Protein AF-A0AAE1MIX1-F1 (afdb_monomer_lite)

Radius of gyration: 32.92 Å; chains: 1; bounding box: 62×99×66 Å

Structure (mmCIF, N/CA/C/O backbone):
data_AF-A0AAE1MIX1-F1
#
_entry.id   AF-A0AAE1MIX1-F1
#
loop_
_atom_site.group_PDB
_atom_site.id
_atom_site.type_symbol
_atom_site.label_atom_id
_atom_site.label_alt_id
_atom_site.label_comp_id
_atom_site.label_asym_id
_atom_site.label_entity_id
_atom_site.label_seq_id
_atom_site.pdbx_PDB_ins_code
_atom_site.Cartn_x
_atom_site.Cartn_y
_atom_site.Cartn_z
_atom_site.occupancy
_atom_site.B_iso_or_equiv
_atom_site.auth_seq_id
_atom_site.auth_comp_id
_atom_site.auth_asym_id
_atom_site.auth_atom_id
_atom_site.pdbx_PDB_model_num
ATOM 1 N N . MET A 1 1 ? 3.487 -51.060 -36.574 1.00 38.56 1 MET A N 1
ATOM 2 C CA . MET A 1 1 ? 2.834 -49.889 -35.952 1.00 38.56 1 MET A CA 1
ATOM 3 C C . MET A 1 1 ? 3.218 -48.667 -36.774 1.00 38.56 1 MET A C 1
ATOM 5 O O . MET A 1 1 ? 4.404 -48.395 -36.886 1.00 38.56 1 MET A O 1
ATOM 9 N N . ARG A 1 2 ? 2.267 -48.046 -37.484 1.00 45.75 2 ARG A N 1
ATOM 10 C CA . ARG A 1 2 ? 2.511 -46.869 -38.337 1.00 45.75 2 ARG A CA 1
ATOM 11 C C . ARG A 1 2 ? 2.104 -45.628 -37.544 1.00 45.75 2 ARG A C 1
ATOM 13 O O . ARG A 1 2 ? 0.938 -45.515 -37.183 1.00 45.75 2 ARG A O 1
ATOM 20 N N . ASN A 1 3 ? 3.056 -44.746 -37.257 1.00 48.09 3 ASN A N 1
ATOM 21 C CA . ASN A 1 3 ? 2.797 -43.478 -36.581 1.00 48.09 3 ASN A CA 1
ATOM 22 C C . ASN A 1 3 ? 2.186 -42.505 -37.596 1.00 48.09 3 ASN A C 1
ATOM 24 O O . ASN A 1 3 ? 2.885 -42.021 -38.484 1.00 48.09 3 ASN A O 1
ATOM 28 N N . SER A 1 4 ? 0.881 -42.263 -37.489 1.00 54.91 4 SER A N 1
ATOM 29 C CA . SER A 1 4 ? 0.215 -41.184 -38.223 1.00 54.91 4 SER A CA 1
ATOM 30 C C . SER A 1 4 ? 0.616 -39.830 -37.617 1.00 54.91 4 SER A C 1
ATOM 32 O O . SER A 1 4 ? 0.672 -39.727 -36.389 1.00 54.91 4 SER A O 1
ATOM 34 N N . PRO A 1 5 ? 0.872 -38.786 -38.425 1.00 64.50 5 PRO A N 1
ATOM 35 C CA . PRO A 1 5 ? 1.068 -37.437 -37.910 1.00 64.50 5 PRO A CA 1
ATOM 36 C C . PRO A 1 5 ? -0.271 -36.859 -37.416 1.00 64.50 5 PRO A C 1
ATOM 38 O O . PRO A 1 5 ? -1.315 -37.182 -37.991 1.00 64.50 5 PRO A O 1
ATOM 41 N N . PRO A 1 6 ? -0.281 -36.012 -36.368 1.00 60.34 6 PRO A N 1
ATOM 42 C CA . PRO A 1 6 ? -1.506 -35.371 -35.913 1.00 60.34 6 PRO A CA 1
ATOM 43 C C . PRO A 1 6 ? -2.013 -34.410 -36.994 1.00 60.34 6 PRO A C 1
ATOM 45 O O . PRO A 1 6 ? -1.369 -33.419 -37.338 1.00 60.34 6 PRO A O 1
ATOM 48 N N . ALA A 1 7 ? -3.178 -34.738 -37.545 1.00 61.59 7 ALA A N 1
ATOM 49 C CA . ALA A 1 7 ? -3.899 -33.938 -38.519 1.00 61.59 7 ALA A CA 1
ATOM 50 C C . ALA A 1 7 ? -4.521 -32.715 -37.831 1.00 61.59 7 ALA A C 1
ATOM 52 O O . ALA A 1 7 ? -5.683 -32.771 -37.445 1.00 61.59 7 ALA A O 1
ATOM 53 N N . ASN A 1 8 ? -3.735 -31.655 -37.600 1.00 63.38 8 ASN A N 1
ATOM 54 C CA . ASN A 1 8 ? -4.259 -30.298 -37.361 1.00 63.38 8 ASN A CA 1
ATOM 55 C C . ASN A 1 8 ? -3.186 -29.189 -37.325 1.00 63.38 8 ASN A C 1
ATOM 57 O O . ASN A 1 8 ? -3.286 -28.237 -36.555 1.00 63.38 8 ASN A O 1
ATOM 61 N N . LEU A 1 9 ? -2.131 -29.294 -38.136 1.00 69.56 9 LEU A N 1
ATOM 62 C CA . LEU A 1 9 ? -1.235 -28.155 -38.343 1.00 69.56 9 LEU A CA 1
ATOM 63 C C . LEU A 1 9 ? -1.753 -27.355 -39.537 1.00 69.56 9 LEU A C 1
ATOM 65 O O . LEU A 1 9 ? -1.778 -27.871 -40.654 1.00 69.56 9 LEU A O 1
ATOM 69 N N . GLU A 1 10 ? -2.188 -26.122 -39.272 1.00 70.69 10 GLU A N 1
ATOM 70 C CA . GLU A 1 10 ? -2.507 -25.128 -40.300 1.00 70.69 10 GLU A CA 1
ATOM 71 C C . GLU A 1 10 ? -1.393 -25.090 -41.364 1.00 70.69 10 GLU A C 1
ATOM 73 O O . GLU A 1 10 ? -0.206 -25.170 -41.008 1.00 70.69 10 GLU A O 1
ATOM 78 N N . PRO A 1 11 ? -1.734 -24.996 -42.664 1.00 74.38 11 PRO A N 1
ATOM 79 C CA . PRO A 1 11 ? -0.744 -24.918 -43.728 1.00 74.38 11 PRO A CA 1
ATOM 80 C C . PRO A 1 11 ? 0.269 -23.799 -43.466 1.00 74.38 11 PRO A C 1
ATOM 82 O O . PRO A 1 11 ? -0.096 -22.678 -43.119 1.00 74.38 11 PRO A O 1
ATOM 85 N N . TYR A 1 12 ? 1.557 -24.098 -43.646 1.00 77.62 12 TYR A N 1
ATOM 86 C CA . TYR A 1 12 ? 2.619 -23.100 -43.517 1.00 77.62 12 TYR A CA 1
ATOM 87 C C . TYR A 1 12 ? 2.377 -21.934 -44.484 1.00 77.62 12 TYR A C 1
ATOM 89 O O . TYR A 1 12 ? 2.347 -22.134 -45.700 1.00 77.62 12 TYR A O 1
ATOM 97 N N . ASP A 1 13 ? 2.252 -20.724 -43.939 1.00 82.94 13 ASP A N 1
ATOM 98 C CA . ASP A 1 13 ? 2.099 -19.496 -44.714 1.00 82.94 13 ASP A CA 1
ATOM 99 C C . ASP A 1 13 ? 3.473 -18.822 -44.949 1.00 82.94 13 ASP A C 1
ATOM 101 O O . ASP A 1 13 ? 4.047 -18.208 -44.036 1.00 82.94 13 ASP A O 1
ATOM 105 N N . PRO A 1 14 ? 4.027 -18.893 -46.176 1.00 82.62 14 PRO A N 1
ATOM 106 C CA . PRO A 1 14 ? 5.321 -18.300 -46.495 1.00 82.62 14 PRO A CA 1
ATOM 107 C C . PRO A 1 14 ? 5.305 -16.760 -46.495 1.00 82.62 14 PRO A C 1
ATOM 109 O O . PRO A 1 14 ? 6.370 -16.136 -46.531 1.00 82.62 14 PRO A O 1
ATOM 112 N N . GLU A 1 15 ? 4.139 -16.113 -46.489 1.00 84.44 15 GLU A N 1
ATOM 113 C CA . GLU A 1 15 ? 4.010 -14.654 -46.504 1.00 84.44 15 GLU A CA 1
ATOM 114 C C . GLU A 1 15 ? 4.342 -14.022 -45.146 1.00 84.44 15 GLU A C 1
ATOM 116 O O . GLU A 1 15 ? 5.003 -12.973 -45.085 1.00 84.44 15 GLU A O 1
ATOM 121 N N . ILE A 1 16 ? 4.018 -14.723 -44.056 1.00 81.62 16 ILE A N 1
ATOM 122 C CA . ILE A 1 16 ? 4.358 -14.323 -42.684 1.00 81.62 16 ILE A CA 1
ATOM 123 C C . ILE A 1 16 ? 5.880 -14.211 -42.530 1.00 81.62 16 ILE A C 1
ATOM 125 O O . ILE A 1 16 ? 6.408 -13.201 -42.046 1.00 81.62 16 ILE A O 1
ATOM 129 N N . GLU A 1 17 ? 6.618 -15.214 -43.011 1.00 81.25 17 GLU A N 1
ATOM 130 C CA . GLU A 1 17 ? 8.073 -15.238 -42.873 1.00 81.25 17 GLU A CA 1
ATOM 131 C C . GLU A 1 17 ? 8.766 -14.202 -43.771 1.00 81.25 17 GLU A C 1
ATOM 133 O O . GLU A 1 17 ? 9.742 -13.561 -43.356 1.00 81.25 17 GLU A O 1
ATOM 138 N N . ARG A 1 18 ? 8.243 -13.966 -44.982 1.00 86.56 18 ARG A N 1
ATOM 139 C CA . ARG A 1 18 ? 8.736 -12.899 -45.872 1.00 86.56 18 ARG A CA 1
ATOM 140 C C . ARG A 1 18 ? 8.579 -11.525 -45.228 1.00 86.56 18 ARG A C 1
ATOM 142 O O . ARG A 1 18 ? 9.540 -10.747 -45.207 1.00 86.56 18 ARG A O 1
ATOM 149 N N . THR A 1 19 ? 7.411 -11.248 -44.653 1.00 92.50 19 THR A N 1
ATOM 150 C CA . THR A 1 19 ? 7.105 -9.966 -44.006 1.00 92.50 19 THR A CA 1
ATOM 151 C C . THR A 1 19 ? 7.995 -9.729 -42.787 1.00 92.50 19 THR A C 1
ATOM 153 O O . THR A 1 19 ? 8.593 -8.655 -42.648 1.00 92.50 19 THR A O 1
ATOM 156 N N . TYR A 1 20 ? 8.174 -10.747 -41.939 1.00 86.25 20 TYR A N 1
ATOM 157 C CA . TYR A 1 20 ? 9.084 -10.684 -40.794 1.00 86.25 20 TYR A CA 1
ATOM 158 C C . TYR A 1 20 ? 10.535 -10.405 -41.224 1.00 86.25 20 TYR A C 1
ATOM 160 O O . TYR A 1 20 ? 11.173 -9.474 -40.716 1.00 86.25 20 TYR A O 1
ATOM 168 N N . LYS A 1 21 ? 11.056 -11.151 -42.211 1.00 87.06 21 LYS A N 1
ATOM 169 C CA . LYS A 1 21 ? 12.424 -10.961 -42.730 1.00 87.06 21 LYS A CA 1
ATOM 170 C C . LYS A 1 21 ? 12.618 -9.567 -43.329 1.00 87.06 21 LYS A C 1
ATOM 172 O O . LYS A 1 21 ? 13.664 -8.949 -43.107 1.00 87.06 21 LYS A O 1
ATOM 177 N N . HIS A 1 22 ? 11.622 -9.045 -44.046 1.00 86.94 22 HIS A N 1
ATOM 178 C CA . HIS A 1 22 ? 11.668 -7.698 -44.613 1.00 86.94 22 HIS A CA 1
ATOM 179 C C . HIS A 1 22 ? 11.708 -6.617 -43.518 1.00 86.94 22 HIS A C 1
ATOM 181 O O . HIS A 1 22 ? 12.593 -5.755 -43.538 1.00 86.94 22 HIS A O 1
ATOM 187 N N . ARG A 1 23 ? 10.825 -6.696 -42.508 1.00 89.69 23 ARG A N 1
ATOM 188 C CA . ARG A 1 23 ? 10.811 -5.753 -41.371 1.00 89.69 23 ARG A CA 1
ATOM 189 C C . ARG A 1 23 ? 12.126 -5.778 -40.590 1.00 89.69 23 ARG A C 1
ATOM 191 O O . ARG A 1 23 ? 12.683 -4.716 -40.314 1.00 89.69 23 ARG A O 1
ATOM 198 N N . ARG A 1 24 ? 12.676 -6.968 -40.321 1.00 85.50 24 ARG A N 1
ATOM 199 C CA . ARG A 1 24 ? 13.950 -7.142 -39.600 1.00 85.50 24 ARG A CA 1
ATOM 200 C C . ARG A 1 24 ? 15.133 -6.506 -40.336 1.00 85.50 24 ARG A C 1
ATOM 202 O O . ARG A 1 24 ? 15.954 -5.833 -39.713 1.00 85.50 24 ARG A O 1
ATOM 209 N N . ARG A 1 25 ? 15.210 -6.658 -41.666 1.00 82.88 25 ARG A N 1
ATOM 210 C CA . ARG A 1 25 ? 16.237 -5.991 -42.492 1.00 82.88 25 ARG A CA 1
ATOM 211 C C . ARG A 1 25 ? 16.091 -4.469 -42.457 1.00 82.88 25 ARG A C 1
ATOM 213 O O . ARG A 1 25 ? 17.091 -3.770 -42.313 1.00 82.88 25 ARG A O 1
ATOM 220 N N . ARG A 1 26 ? 14.860 -3.951 -42.538 1.00 83.44 26 ARG A N 1
ATOM 221 C CA . ARG A 1 26 ? 14.586 -2.503 -42.511 1.00 83.44 26 ARG A CA 1
ATOM 222 C C . ARG A 1 26 ? 14.938 -1.871 -41.160 1.00 83.44 26 ARG A C 1
ATOM 224 O O . ARG A 1 26 ? 15.508 -0.785 -41.133 1.00 83.44 26 ARG A O 1
ATOM 231 N N . GLN A 1 27 ? 14.670 -2.570 -40.055 1.00 78.81 27 GLN A N 1
ATOM 232 C CA . GLN A 1 27 ? 15.057 -2.138 -38.709 1.00 78.81 27 GLN A CA 1
ATOM 233 C C . GLN A 1 27 ? 16.582 -2.116 -38.537 1.00 78.81 27 GLN A C 1
ATOM 235 O O . GLN A 1 27 ? 17.114 -1.115 -38.073 1.00 78.81 27 GLN A O 1
ATOM 240 N N . LYS A 1 28 ? 17.301 -3.146 -39.012 1.00 75.31 28 LYS A N 1
ATOM 241 C CA . LYS A 1 28 ? 18.774 -3.188 -38.946 1.00 75.31 28 LYS A CA 1
ATOM 242 C C . LYS A 1 28 ? 19.440 -2.052 -39.738 1.00 75.31 28 LYS A C 1
ATOM 244 O O . LYS A 1 28 ? 20.422 -1.491 -39.267 1.00 75.31 28 LYS A O 1
ATOM 249 N N . ARG A 1 29 ? 18.881 -1.664 -40.897 1.00 73.50 29 ARG A N 1
ATOM 250 C CA . ARG A 1 29 ? 19.363 -0.503 -41.676 1.00 73.50 29 ARG A CA 1
ATOM 251 C C . ARG A 1 29 ? 19.093 0.832 -40.973 1.00 73.50 29 ARG A C 1
ATOM 253 O O . ARG A 1 29 ? 19.954 1.699 -41.008 1.00 73.50 29 ARG A O 1
ATOM 260 N N . ARG A 1 30 ? 17.948 0.979 -40.289 1.00 62.81 30 ARG A N 1
ATOM 261 C CA . ARG A 1 30 ? 17.648 2.166 -39.459 1.00 62.81 30 ARG A CA 1
ATOM 262 C C . ARG A 1 30 ? 18.568 2.278 -38.240 1.00 62.81 30 ARG A C 1
ATOM 264 O O . ARG A 1 30 ? 18.905 3.384 -37.848 1.00 62.81 30 ARG A O 1
ATOM 271 N N . SER A 1 31 ? 18.997 1.156 -37.663 1.00 56.72 31 SER A N 1
ATOM 272 C CA . SER A 1 31 ? 19.963 1.146 -36.555 1.00 56.72 31 SER A CA 1
ATOM 273 C C . SER A 1 31 ? 21.401 1.454 -36.997 1.00 56.72 31 SER A C 1
ATOM 275 O O . SER A 1 31 ? 22.184 1.931 -36.187 1.00 56.72 31 SER A O 1
ATOM 277 N N . GLN A 1 32 ? 21.758 1.209 -38.266 1.00 55.00 32 GLN A N 1
ATOM 278 C CA . GLN A 1 32 ? 23.094 1.503 -38.808 1.00 55.00 32 GLN A CA 1
ATOM 279 C C . GLN A 1 32 ? 23.281 2.960 -39.263 1.00 55.00 32 GLN A C 1
ATOM 281 O O . GLN A 1 32 ? 24.419 3.391 -39.397 1.00 55.00 32 GLN A O 1
ATOM 286 N N . SER A 1 33 ? 22.212 3.739 -39.467 1.00 49.09 33 SER A N 1
ATOM 287 C CA . SER A 1 33 ? 22.322 5.151 -39.878 1.00 49.09 33 SER A CA 1
ATOM 288 C C . SER A 1 33 ? 22.436 6.150 -38.717 1.00 49.09 33 SER A C 1
ATOM 290 O O . SER A 1 33 ? 22.433 7.348 -38.970 1.00 49.09 33 SER A O 1
ATOM 292 N N . VAL A 1 34 ? 22.498 5.695 -37.458 1.00 52.28 34 VAL A N 1
ATOM 293 C CA . VAL A 1 34 ? 22.533 6.573 -36.261 1.00 52.28 34 VAL A CA 1
ATOM 294 C C . VAL A 1 34 ? 23.832 6.418 -35.450 1.00 52.28 34 VAL A C 1
ATOM 296 O O . VAL A 1 34 ? 23.967 6.981 -34.373 1.00 52.28 34 VAL A O 1
ATOM 299 N N . GLY A 1 35 ? 24.838 5.695 -35.949 1.00 48.25 35 GLY A N 1
ATOM 300 C CA . GLY A 1 35 ? 26.051 5.453 -35.167 1.00 48.25 35 GLY A CA 1
ATOM 301 C C . GLY A 1 35 ? 27.322 5.399 -35.989 1.00 48.25 35 GLY A C 1
ATOM 302 O O . GLY A 1 35 ? 27.817 4.303 -36.190 1.00 48.25 35 GLY A O 1
ATOM 303 N N . THR A 1 36 ? 27.849 6.559 -36.396 1.00 40.53 36 THR A N 1
ATOM 304 C CA . THR A 1 36 ? 29.298 6.836 -36.496 1.00 40.53 36 THR A CA 1
ATOM 305 C C . THR A 1 36 ? 29.535 8.345 -36.646 1.00 40.53 36 THR A C 1
ATOM 307 O O . THR A 1 36 ? 29.494 8.874 -37.753 1.00 40.53 36 THR A O 1
ATOM 310 N N . ALA A 1 37 ? 29.822 9.035 -35.545 1.00 33.91 37 ALA A N 1
ATOM 311 C CA . ALA A 1 37 ? 30.646 10.243 -35.555 1.00 33.91 37 ALA A CA 1
ATOM 312 C C . ALA A 1 37 ? 31.300 10.364 -34.173 1.00 33.91 37 ALA A C 1
ATOM 314 O O . ALA A 1 37 ? 30.685 10.835 -33.222 1.00 33.91 37 ALA A O 1
ATOM 315 N N . SER A 1 38 ? 32.525 9.850 -34.055 1.00 39.06 38 SER A N 1
ATOM 316 C CA . SER A 1 38 ? 33.400 10.094 -32.911 1.00 39.06 38 SER A CA 1
ATOM 317 C C . SER A 1 38 ? 34.506 11.051 -33.346 1.00 39.06 38 SER A C 1
ATOM 319 O O . SER A 1 38 ? 35.335 10.682 -3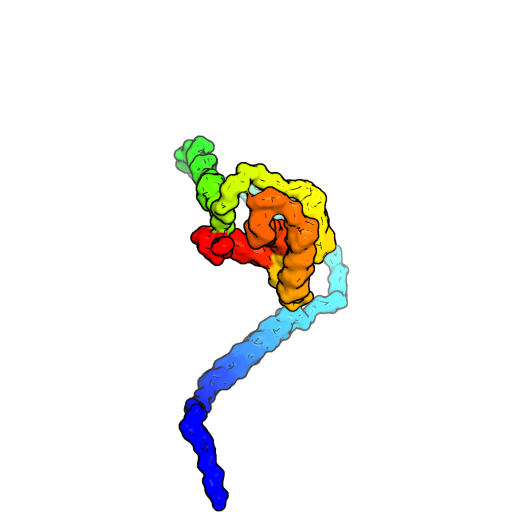4.169 1.00 39.06 38 SER A O 1
ATOM 321 N N . MET A 1 39 ? 34.469 12.248 -32.761 1.00 41.44 39 MET A N 1
ATOM 322 C CA . MET A 1 39 ? 35.586 13.031 -32.220 1.00 41.44 39 MET A CA 1
ATOM 323 C C . MET A 1 39 ? 36.826 13.277 -33.104 1.00 41.44 39 MET A C 1
ATOM 325 O O . MET A 1 39 ? 37.765 12.490 -33.072 1.00 41.44 39 MET A O 1
ATOM 329 N N . ALA A 1 40 ? 36.861 14.436 -33.775 1.00 44.28 40 ALA A N 1
ATOM 330 C CA . ALA A 1 40 ? 38.039 15.307 -33.906 1.00 44.28 40 ALA A CA 1
ATOM 331 C C . ALA A 1 40 ? 37.632 16.689 -34.475 1.00 44.28 40 ALA A C 1
ATOM 333 O O . ALA A 1 40 ? 36.746 16.766 -35.320 1.00 44.28 40 ALA A O 1
ATOM 334 N N . ASP A 1 41 ? 38.327 17.727 -34.001 1.00 37.22 41 ASP A N 1
ATOM 335 C CA . ASP A 1 41 ? 38.498 19.078 -34.567 1.00 37.22 41 ASP A CA 1
ATOM 336 C C . ASP A 1 41 ? 37.453 20.173 -34.263 1.00 37.22 41 ASP A C 1
ATOM 338 O O . ASP A 1 41 ? 36.374 20.260 -34.843 1.00 37.22 41 ASP A O 1
ATOM 342 N N . ILE A 1 42 ? 37.853 21.081 -33.362 1.00 50.34 42 ILE A N 1
ATOM 343 C CA . ILE A 1 42 ? 37.281 22.421 -33.180 1.00 50.34 42 ILE A CA 1
ATOM 344 C C . ILE A 1 42 ? 37.963 23.374 -34.172 1.00 50.34 42 ILE A C 1
ATOM 346 O O . ILE A 1 42 ? 39.187 23.510 -34.117 1.00 50.34 42 ILE A O 1
ATOM 350 N N . PRO A 1 43 ? 37.191 24.126 -34.977 1.00 43.62 43 PRO A N 1
ATOM 351 C CA . PRO A 1 43 ? 37.610 25.452 -35.400 1.00 43.62 43 PRO A CA 1
ATOM 352 C C . PRO A 1 43 ? 36.601 26.522 -34.956 1.00 43.62 43 PRO A C 1
ATOM 354 O O . PRO A 1 43 ? 35.421 26.509 -35.306 1.00 43.62 43 PRO A O 1
ATOM 357 N N . ASP A 1 44 ? 37.126 27.462 -34.180 1.00 51.38 44 ASP A N 1
ATOM 358 C CA . ASP A 1 44 ? 36.536 28.731 -33.767 1.00 51.38 44 ASP A CA 1
ATOM 359 C C . ASP A 1 44 ? 36.368 29.671 -34.980 1.00 51.38 44 ASP A C 1
ATOM 361 O O . ASP A 1 44 ? 37.370 30.116 -35.541 1.00 51.38 44 ASP A O 1
ATOM 365 N N . ASN A 1 45 ? 35.131 29.933 -35.442 1.00 50.66 45 ASN A N 1
ATOM 366 C CA . ASN A 1 45 ? 34.876 30.971 -36.464 1.00 50.66 45 ASN A CA 1
ATOM 367 C C . ASN A 1 45 ? 33.415 31.490 -36.594 1.00 50.66 45 ASN A C 1
ATOM 369 O O . ASN A 1 45 ? 33.035 31.948 -37.669 1.00 50.66 45 ASN A O 1
ATOM 373 N N . HIS A 1 46 ? 32.550 31.437 -35.571 1.00 50.28 46 HIS A N 1
ATOM 374 C CA . HIS A 1 46 ? 31.101 31.676 -35.787 1.00 50.28 46 HIS A CA 1
ATOM 375 C C . HIS A 1 46 ? 30.512 33.024 -35.327 1.00 50.28 46 HIS A C 1
ATOM 377 O O . HIS A 1 46 ? 29.290 33.187 -35.355 1.00 50.28 46 HIS A O 1
ATOM 383 N N . GLU A 1 47 ? 31.334 34.016 -34.966 1.00 53.12 47 GLU A N 1
ATOM 384 C CA . GLU A 1 47 ? 30.824 35.304 -34.450 1.00 53.12 47 GLU A CA 1
ATOM 385 C C . GLU A 1 47 ? 30.900 36.490 -35.430 1.00 53.12 47 GLU A C 1
ATOM 387 O O . GLU A 1 47 ? 30.349 37.555 -35.144 1.00 53.12 47 GLU A O 1
ATOM 392 N N . ARG A 1 48 ? 31.526 36.340 -36.608 1.00 46.50 48 ARG A N 1
ATOM 393 C CA . ARG A 1 48 ? 31.779 37.486 -37.508 1.00 46.50 48 ARG A CA 1
ATOM 394 C C . ARG A 1 48 ? 30.766 37.688 -38.645 1.00 46.50 48 ARG A C 1
ATOM 396 O O . ARG A 1 48 ? 30.655 38.801 -39.138 1.00 46.50 48 ARG A O 1
ATOM 403 N N . GLU A 1 49 ? 29.967 36.681 -39.001 1.00 47.50 49 GLU A N 1
ATOM 404 C CA . GLU A 1 49 ? 28.989 36.768 -40.111 1.00 47.50 49 GLU A CA 1
ATOM 405 C C . GLU A 1 49 ? 27.558 37.149 -39.685 1.00 47.50 49 GLU A C 1
ATOM 407 O O . GLU A 1 49 ? 26.717 37.462 -40.527 1.00 47.50 49 GLU A O 1
ATOM 412 N N . GLN A 1 50 ? 27.254 37.164 -38.381 1.00 47.69 50 GLN A N 1
ATOM 413 C CA . GLN A 1 50 ? 25.902 37.478 -37.890 1.00 47.69 50 GLN A CA 1
ATOM 414 C C . GLN A 1 50 ? 25.623 38.987 -37.789 1.00 47.69 50 GLN A C 1
ATOM 416 O O . GLN A 1 50 ? 24.465 39.396 -37.758 1.00 47.69 50 GLN A O 1
ATOM 421 N N . ARG A 1 51 ? 26.666 39.829 -37.764 1.00 48.69 51 ARG A N 1
ATOM 422 C CA . ARG A 1 51 ? 26.516 41.280 -37.557 1.00 48.69 51 ARG A CA 1
ATOM 423 C C . ARG A 1 51 ? 26.132 42.060 -38.818 1.00 48.69 51 ARG A C 1
ATOM 425 O O . ARG A 1 51 ? 25.583 43.142 -38.683 1.00 48.69 51 ARG A O 1
ATOM 432 N N . GLU A 1 52 ? 26.334 41.511 -40.015 1.00 48.81 52 GLU A N 1
ATOM 433 C CA . GLU A 1 52 ? 26.110 42.247 -41.275 1.00 48.81 52 GLU A CA 1
ATOM 434 C C . GLU A 1 52 ? 24.724 42.003 -41.913 1.00 48.81 52 GLU A C 1
ATOM 436 O O . GLU A 1 52 ? 24.321 42.715 -42.827 1.00 48.81 52 GLU A O 1
ATOM 441 N N . ARG A 1 53 ? 23.938 41.032 -41.416 1.00 47.06 53 ARG A N 1
ATOM 442 C CA . ARG A 1 53 ? 22.589 40.727 -41.948 1.00 47.06 53 ARG A CA 1
ATOM 443 C C . ARG A 1 53 ? 21.450 41.543 -41.333 1.00 47.06 53 ARG A C 1
ATOM 445 O O . ARG A 1 53 ? 20.337 41.489 -41.849 1.00 47.06 53 ARG A O 1
ATOM 452 N N . ILE A 1 54 ? 21.692 42.270 -40.243 1.00 53.81 54 ILE A N 1
ATOM 453 C CA . ILE A 1 54 ? 20.623 42.932 -39.475 1.00 53.81 54 ILE A CA 1
ATOM 454 C C . ILE A 1 54 ? 20.223 44.292 -40.085 1.00 53.81 54 ILE A C 1
ATOM 456 O O . ILE A 1 54 ? 19.128 44.776 -39.811 1.00 53.81 54 ILE A O 1
ATOM 460 N N . GLU A 1 55 ? 21.031 44.889 -40.969 1.00 53.06 55 GLU A N 1
ATOM 461 C CA . GLU A 1 55 ? 20.866 46.312 -41.317 1.00 53.06 55 GLU A CA 1
ATOM 462 C C . GLU A 1 55 ? 20.241 46.616 -42.697 1.00 53.06 55 GLU A C 1
ATOM 464 O O . GLU A 1 55 ? 19.984 47.777 -42.993 1.00 53.06 55 GLU A O 1
ATOM 469 N N . VAL A 1 56 ? 19.910 45.620 -43.537 1.00 51.31 56 VAL A N 1
ATOM 470 C CA . VAL A 1 56 ? 19.513 45.886 -44.949 1.00 51.31 56 VAL A CA 1
ATOM 471 C C . VAL A 1 56 ? 18.020 45.683 -45.275 1.00 51.31 56 VAL A C 1
ATOM 473 O O . VAL A 1 56 ? 17.608 45.949 -46.396 1.00 51.31 56 VAL A O 1
ATOM 476 N N . ASN A 1 57 ? 17.147 45.275 -44.344 1.00 48.34 57 ASN A N 1
ATOM 477 C CA . ASN A 1 57 ? 15.749 44.954 -44.708 1.00 48.34 57 ASN A CA 1
ATOM 478 C C . ASN A 1 57 ? 14.660 45.745 -43.966 1.00 48.34 57 ASN A C 1
ATOM 480 O O . ASN A 1 57 ? 13.579 45.219 -43.708 1.00 48.34 57 ASN A O 1
ATOM 484 N N . ARG A 1 58 ? 14.928 47.004 -43.600 1.00 49.78 58 ARG A N 1
ATOM 485 C CA . ARG A 1 58 ? 13.968 47.814 -42.829 1.00 49.78 58 ARG A CA 1
ATOM 486 C C . ARG A 1 58 ? 12.894 48.528 -43.659 1.00 49.78 58 ARG A C 1
ATOM 488 O O . ARG A 1 58 ? 11.938 49.011 -43.065 1.00 49.78 58 ARG A O 1
ATOM 495 N N . ASP A 1 59 ? 12.984 48.526 -44.990 1.00 49.72 59 ASP A N 1
ATOM 496 C CA . ASP A 1 59 ? 12.192 49.463 -45.803 1.00 49.72 59 ASP A CA 1
ATOM 497 C C . ASP A 1 59 ? 11.096 48.846 -46.695 1.00 49.72 59 ASP A C 1
ATOM 499 O O . ASP A 1 59 ? 10.518 49.571 -47.493 1.00 49.72 59 ASP A O 1
ATOM 503 N N . ASN A 1 60 ? 10.741 47.553 -46.579 1.00 53.50 60 ASN A N 1
ATOM 504 C CA . ASN A 1 60 ? 9.734 46.943 -47.480 1.00 53.50 60 ASN A CA 1
ATOM 505 C C . ASN A 1 60 ? 8.783 45.892 -46.853 1.00 53.50 60 ASN A C 1
ATOM 507 O O . ASN A 1 60 ? 8.504 44.852 -47.454 1.00 53.50 60 ASN A O 1
ATOM 511 N N . GLN A 1 61 ? 8.197 46.150 -45.678 1.00 43.88 61 GLN A N 1
ATOM 512 C CA . GLN A 1 61 ? 7.087 45.319 -45.175 1.00 43.88 61 GLN A CA 1
ATOM 513 C C . GLN A 1 61 ? 5.859 46.166 -44.803 1.00 43.88 61 GLN A C 1
ATOM 515 O O . GLN A 1 61 ? 5.893 46.971 -43.878 1.00 43.88 61 GLN A O 1
ATOM 520 N N . VAL A 1 62 ? 4.769 45.968 -45.551 1.00 58.47 62 VAL A N 1
ATOM 521 C CA . VAL A 1 62 ? 3.422 46.497 -45.271 1.00 58.47 62 VAL A CA 1
ATOM 522 C C . VAL A 1 62 ? 2.968 46.011 -43.884 1.00 58.47 62 VAL A C 1
ATOM 524 O O . VAL A 1 62 ? 3.167 44.830 -43.585 1.00 58.47 62 VAL A O 1
ATOM 527 N N . PRO A 1 63 ? 2.369 46.862 -43.027 1.00 60.38 63 PRO A N 1
ATOM 528 C CA . PRO A 1 63 ? 1.906 46.426 -41.713 1.00 60.38 63 PRO A CA 1
ATOM 529 C C . PRO A 1 63 ? 0.771 45.392 -41.850 1.00 60.38 63 PRO A C 1
ATOM 531 O O . PRO A 1 63 ? -0.094 45.552 -42.717 1.00 60.38 63 PRO A O 1
ATOM 534 N N . PRO A 1 64 ? 0.746 44.333 -41.019 1.00 56.59 64 PRO A N 1
ATOM 535 C CA . PRO A 1 64 ? -0.354 43.375 -41.021 1.00 56.59 64 PRO A CA 1
ATOM 536 C C . PRO A 1 64 ? -1.665 44.056 -40.581 1.00 56.59 64 PRO A C 1
ATOM 538 O O . PRO A 1 64 ? -1.626 44.987 -39.771 1.00 56.59 64 PRO A O 1
ATOM 541 N N . PRO A 1 65 ? -2.830 43.619 -41.099 1.00 58.44 65 PRO A N 1
ATOM 542 C CA . PRO A 1 65 ? -4.119 44.170 -40.690 1.00 58.44 65 PRO A CA 1
ATOM 543 C C . PRO A 1 65 ? -4.378 43.902 -39.195 1.00 58.44 65 PRO A C 1
ATOM 545 O O . PRO A 1 65 ? -3.908 42.886 -38.672 1.00 58.44 65 PRO A O 1
ATOM 548 N N . PRO A 1 66 ? -5.119 44.783 -38.497 1.00 60.97 66 PRO A N 1
ATOM 549 C CA . PRO A 1 66 ? -5.422 44.589 -37.084 1.00 60.97 66 PRO A CA 1
ATOM 550 C C . PRO A 1 66 ? -6.257 43.312 -36.877 1.00 60.97 66 PRO A C 1
ATOM 552 O O . PRO A 1 66 ? -7.116 43.003 -37.712 1.00 60.97 66 PRO A O 1
ATOM 555 N N . PRO A 1 67 ? -6.014 42.553 -35.793 1.00 63.97 67 PRO A N 1
ATOM 556 C CA . PRO A 1 67 ? -6.790 41.360 -35.481 1.00 63.97 67 PRO A CA 1
ATOM 557 C C . PRO A 1 67 ? -8.260 41.721 -35.203 1.00 63.97 67 PRO A C 1
ATOM 559 O O . PRO A 1 67 ? -8.537 42.819 -34.713 1.00 63.97 67 PRO A O 1
ATOM 562 N N . PRO A 1 68 ? -9.212 40.823 -35.518 1.00 58.06 68 PRO A N 1
ATOM 563 C CA . PRO A 1 68 ? -10.608 41.024 -35.164 1.00 58.06 68 PRO A CA 1
ATOM 564 C C . PRO A 1 68 ? -10.744 41.070 -33.641 1.00 58.06 68 PRO A C 1
ATOM 566 O O . PRO A 1 68 ? -10.081 40.312 -32.936 1.00 58.06 68 PRO A O 1
ATOM 569 N N . ASP A 1 69 ? -11.599 41.978 -33.181 1.00 57.34 69 ASP A N 1
ATOM 570 C CA . ASP A 1 69 ? -11.910 42.276 -31.785 1.00 57.34 69 ASP A CA 1
ATOM 571 C C . ASP A 1 69 ? -12.301 40.992 -31.027 1.00 57.34 69 ASP A C 1
ATOM 573 O O . ASP A 1 69 ? -13.434 40.509 -31.105 1.00 57.34 69 ASP A O 1
ATOM 577 N N . LEU A 1 70 ? -11.322 40.370 -30.369 1.00 54.81 70 LEU A N 1
ATOM 578 C CA . LEU A 1 70 ? -11.534 39.246 -29.471 1.00 54.81 70 LEU A CA 1
ATOM 579 C C . LEU A 1 70 ? -11.601 39.823 -28.066 1.00 54.81 70 LEU A C 1
ATOM 581 O O . LEU A 1 70 ? -10.575 40.081 -27.445 1.00 54.81 70 LEU A O 1
ATOM 585 N N . ASP A 1 71 ? -12.838 40.023 -27.614 1.00 51.34 71 ASP A N 1
ATOM 586 C CA . ASP A 1 71 ? -13.218 40.336 -26.241 1.00 51.34 71 ASP A CA 1
ATOM 587 C C . ASP A 1 71 ? -12.365 39.519 -25.254 1.00 51.34 71 ASP A C 1
ATOM 589 O O . ASP A 1 71 ? -12.535 38.306 -25.078 1.00 51.34 71 ASP A O 1
ATOM 593 N N . GLU A 1 72 ? -11.400 40.207 -24.643 1.00 52.06 72 GLU A N 1
ATOM 594 C CA . GLU A 1 72 ? -10.327 39.651 -23.811 1.00 52.06 72 GLU A CA 1
ATOM 595 C C . GLU A 1 72 ? -10.855 39.021 -22.506 1.00 52.06 72 GLU A C 1
ATOM 597 O O . GLU A 1 72 ? -10.101 38.449 -21.722 1.00 52.06 72 GLU A O 1
ATOM 602 N N . ASN A 1 73 ? -12.174 39.043 -22.293 1.00 50.84 73 ASN A N 1
ATOM 603 C CA . ASN A 1 73 ? -12.839 38.437 -21.144 1.00 50.84 73 ASN A CA 1
ATOM 604 C C . ASN A 1 73 ? -13.439 37.049 -21.427 1.00 50.84 73 ASN A C 1
ATOM 606 O O . ASN A 1 73 ? -13.988 36.427 -20.516 1.00 50.84 73 ASN A O 1
ATOM 610 N N . LYS A 1 74 ? -13.342 36.519 -22.657 1.00 51.91 74 LYS A N 1
ATOM 611 C CA . LYS A 1 74 ? -13.991 35.243 -23.030 1.00 51.91 74 LYS A CA 1
ATOM 612 C C . LYS A 1 74 ? -13.069 34.012 -23.030 1.00 51.91 74 LYS A C 1
ATOM 614 O O . LYS A 1 74 ? -13.545 32.907 -23.272 1.00 51.91 74 LYS A O 1
ATOM 619 N N . ALA A 1 75 ? -11.777 34.159 -22.729 1.00 54.38 75 A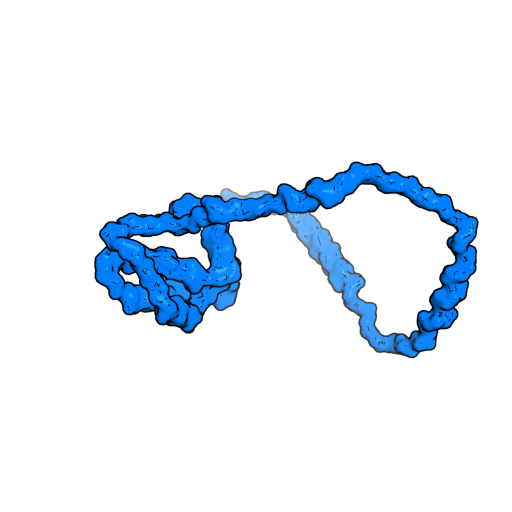LA A N 1
ATOM 620 C CA . ALA A 1 75 ? -10.794 33.070 -22.845 1.00 54.38 75 ALA A CA 1
ATOM 621 C C . ALA A 1 75 ? -10.409 32.370 -21.520 1.00 54.38 75 ALA A C 1
ATOM 623 O O . ALA A 1 75 ? -9.504 31.540 -21.522 1.00 54.38 75 ALA A O 1
ATOM 624 N N . ILE A 1 76 ? -11.069 32.669 -20.391 1.00 54.12 76 ILE A N 1
ATOM 625 C CA . ILE A 1 76 ? -10.686 32.126 -19.064 1.00 54.12 76 ILE A CA 1
ATOM 626 C C . ILE A 1 76 ? -11.830 31.373 -18.356 1.00 54.12 76 ILE A C 1
ATOM 628 O O . ILE A 1 76 ? -11.702 30.996 -17.197 1.00 54.12 76 ILE A O 1
ATOM 632 N N . MET A 1 77 ? -12.956 31.121 -19.034 1.00 46.88 77 MET A N 1
ATOM 633 C CA . MET A 1 77 ? -14.092 30.380 -18.449 1.00 46.88 77 MET A CA 1
ATOM 634 C C . MET A 1 77 ? -14.276 28.961 -19.002 1.00 46.88 77 MET A C 1
ATOM 636 O O . MET A 1 77 ? -15.271 28.319 -18.690 1.00 46.88 77 MET A O 1
ATOM 640 N N . GLU A 1 78 ? -13.331 28.454 -19.798 1.00 47.56 78 GLU A N 1
ATOM 641 C CA . GLU A 1 78 ? -13.398 27.092 -20.359 1.00 47.56 78 GLU A CA 1
ATOM 642 C C . GLU A 1 78 ? -12.358 26.129 -19.773 1.00 47.56 78 GLU A C 1
ATOM 644 O O . GLU A 1 78 ? -12.148 25.033 -20.289 1.00 47.56 78 GLU A O 1
ATOM 649 N N . PHE A 1 79 ? -11.751 26.483 -18.637 1.00 56.16 79 PHE A N 1
ATOM 650 C CA . PHE A 1 79 ? -11.275 25.431 -17.750 1.00 56.16 79 PHE A CA 1
ATOM 651 C C . PHE A 1 79 ? -12.514 24.796 -17.133 1.00 56.16 79 PHE A C 1
ATOM 653 O O . PHE A 1 79 ? -13.120 25.371 -16.230 1.00 56.16 79 PHE A O 1
ATOM 660 N N . GLU A 1 80 ? -12.903 23.629 -17.653 1.00 57.62 80 GLU A N 1
ATOM 661 C CA . GLU A 1 80 ? -13.711 22.671 -16.906 1.00 57.62 80 GLU A CA 1
ATOM 662 C C . GLU A 1 80 ? -13.123 22.598 -15.498 1.00 57.62 80 GLU A C 1
ATOM 664 O O . GLU A 1 80 ? -12.051 22.034 -15.272 1.00 57.62 80 GLU A O 1
ATOM 669 N N . VAL A 1 81 ? -13.804 23.244 -14.554 1.00 58.28 81 VAL A N 1
ATOM 670 C CA . VAL A 1 81 ? -13.555 23.044 -13.137 1.00 58.28 81 VAL A CA 1
ATOM 671 C C . VAL A 1 81 ? -13.792 21.553 -12.939 1.00 58.28 81 VAL A C 1
ATOM 673 O O . VAL A 1 81 ? -14.917 21.110 -13.192 1.00 58.28 81 VAL A O 1
ATOM 676 N N . PRO A 1 82 ? -12.772 20.749 -12.582 1.00 48.28 82 PRO A N 1
ATOM 677 C CA . PRO A 1 82 ? -13.006 19.344 -12.324 1.00 48.28 82 PRO A CA 1
ATOM 678 C C . PRO A 1 82 ? -14.065 19.288 -11.231 1.00 48.28 82 PRO A C 1
ATOM 680 O O . PRO A 1 82 ? -13.865 19.819 -10.138 1.00 48.28 82 PRO A O 1
ATOM 683 N N . ASP A 1 83 ? -15.225 18.733 -11.569 1.00 52.88 83 ASP A N 1
ATOM 684 C CA . ASP A 1 83 ? -16.319 18.575 -10.630 1.00 52.88 83 ASP A CA 1
ATOM 685 C C . ASP A 1 83 ? -15.837 17.624 -9.536 1.00 52.88 83 ASP A C 1
ATOM 687 O O . ASP A 1 83 ? -15.814 16.403 -9.703 1.00 52.88 83 ASP A O 1
ATOM 691 N N . LEU A 1 84 ? -15.388 18.197 -8.421 1.00 53.75 84 LEU A N 1
ATOM 692 C CA . LEU A 1 84 ? -14.898 17.450 -7.268 1.00 53.75 84 LEU A CA 1
ATOM 693 C C . LEU A 1 84 ? -16.001 16.550 -6.681 1.00 53.75 84 LEU A C 1
ATOM 695 O O . LEU A 1 84 ? -15.678 15.595 -5.981 1.00 53.75 84 LEU A O 1
ATOM 699 N N . ASN A 1 85 ? -17.280 16.776 -7.023 1.00 53.50 85 ASN A N 1
ATOM 700 C CA . ASN A 1 85 ? -18.385 15.899 -6.631 1.00 53.50 85 ASN A CA 1
ATOM 701 C C . ASN A 1 85 ? -18.521 14.651 -7.520 1.00 53.50 85 ASN A C 1
ATOM 703 O O . ASN A 1 85 ? -19.228 13.720 -7.139 1.00 53.50 85 ASN A O 1
ATOM 707 N N . LYS A 1 86 ? -17.831 14.583 -8.669 1.00 48.62 86 LYS A N 1
ATOM 708 C CA . LYS A 1 86 ? -17.680 13.344 -9.458 1.00 48.62 86 LYS A CA 1
ATOM 709 C C . LYS A 1 86 ? -16.535 12.459 -8.980 1.00 48.62 86 LYS A C 1
ATOM 711 O O . LYS A 1 86 ? -16.360 11.364 -9.505 1.00 48.62 86 LYS A O 1
ATOM 716 N N . GLN A 1 87 ? -15.771 12.891 -7.978 1.00 49.00 87 GLN A N 1
ATOM 717 C CA . GLN A 1 87 ? -14.768 12.054 -7.330 1.00 49.00 87 GLN A CA 1
ATOM 718 C C . GLN A 1 87 ? -15.449 11.155 -6.288 1.00 49.00 87 GLN A C 1
ATOM 720 O O . GLN A 1 87 ? -15.160 11.198 -5.094 1.00 49.00 87 GLN A O 1
ATOM 725 N N . THR A 1 88 ? -16.415 10.349 -6.734 1.00 48.66 88 THR A N 1
ATOM 726 C CA . THR A 1 88 ? -16.931 9.250 -5.924 1.00 48.66 88 THR A CA 1
ATOM 727 C C . THR A 1 88 ? -15.792 8.253 -5.793 1.00 48.66 88 THR A C 1
ATOM 729 O O . THR A 1 88 ? -15.441 7.600 -6.767 1.00 48.66 88 THR A O 1
ATOM 732 N N . SER A 1 89 ? -15.154 8.187 -4.622 1.00 52.28 89 SER A N 1
ATOM 733 C CA . SER A 1 89 ? -14.164 7.141 -4.347 1.00 52.28 89 SER A CA 1
ATOM 734 C C . SER A 1 89 ? -14.748 5.777 -4.729 1.00 52.28 89 SER A C 1
ATOM 736 O O . SER A 1 89 ? -15.844 5.435 -4.289 1.00 52.28 89 SER A O 1
ATOM 738 N N . ASP A 1 90 ? -14.025 5.009 -5.547 1.00 55.50 90 ASP A N 1
ATOM 739 C CA . ASP A 1 90 ? -14.513 3.757 -6.158 1.00 55.50 90 ASP A CA 1
ATOM 740 C C . ASP A 1 90 ? -14.687 2.595 -5.176 1.00 55.50 90 ASP A C 1
ATOM 742 O O . ASP A 1 90 ? -15.221 1.537 -5.520 1.00 55.50 90 ASP A O 1
ATOM 746 N N . ILE A 1 91 ? -14.258 2.814 -3.938 1.00 52.44 91 ILE A N 1
ATOM 747 C CA . ILE A 1 91 ? -14.487 1.937 -2.807 1.00 52.44 91 ILE A CA 1
ATOM 748 C C . ILE A 1 91 ? -15.808 2.346 -2.170 1.00 52.44 91 ILE A C 1
ATOM 750 O O . ILE A 1 91 ? -15.911 3.414 -1.559 1.00 52.44 91 ILE A O 1
ATOM 754 N N . ALA A 1 92 ? -16.810 1.474 -2.283 1.00 52.59 92 ALA A N 1
ATOM 755 C CA . ALA A 1 92 ? -18.032 1.636 -1.516 1.00 52.59 92 ALA A CA 1
ATOM 756 C C . ALA A 1 92 ? -17.653 1.630 -0.026 1.00 52.59 92 ALA A C 1
ATOM 758 O O . ALA A 1 92 ? -17.032 0.664 0.433 1.00 52.59 92 ALA A O 1
ATOM 759 N N . PRO A 1 93 ? -17.974 2.687 0.745 1.00 56.16 93 PRO A N 1
ATOM 760 C CA . PRO A 1 93 ? -17.729 2.654 2.171 1.00 56.16 93 PRO A CA 1
ATOM 761 C C . PRO A 1 93 ? -18.507 1.458 2.735 1.00 56.16 93 PRO A C 1
ATOM 763 O O . PRO A 1 93 ? -19.712 1.348 2.481 1.00 56.16 93 PRO A O 1
ATOM 766 N N . PRO A 1 94 ? -17.850 0.543 3.465 1.00 54.62 94 PRO A N 1
ATOM 767 C CA . PRO A 1 94 ? -18.551 -0.569 4.082 1.00 54.62 94 PRO A CA 1
ATOM 768 C C . PRO A 1 94 ? -19.672 -0.005 4.957 1.00 54.62 94 PRO A C 1
ATOM 770 O O . PRO A 1 94 ? -19.500 1.022 5.621 1.00 54.62 94 PRO A O 1
ATOM 773 N N . THR A 1 95 ? -20.841 -0.648 4.935 1.00 52.53 95 THR A N 1
ATOM 774 C CA . THR A 1 95 ? -21.986 -0.255 5.769 1.00 52.53 95 THR A CA 1
ATOM 775 C C . THR A 1 95 ? -21.677 -0.615 7.220 1.00 52.53 95 THR A C 1
ATOM 777 O O . THR A 1 95 ? -22.127 -1.627 7.746 1.00 52.53 95 THR A O 1
ATOM 780 N N . ILE A 1 96 ? -20.829 0.181 7.867 1.00 53.81 96 ILE A N 1
ATOM 781 C CA . ILE A 1 96 ? -20.482 -0.002 9.270 1.00 53.81 96 ILE A CA 1
ATOM 782 C C . ILE A 1 96 ? -21.494 0.797 10.086 1.00 53.81 96 ILE A C 1
ATOM 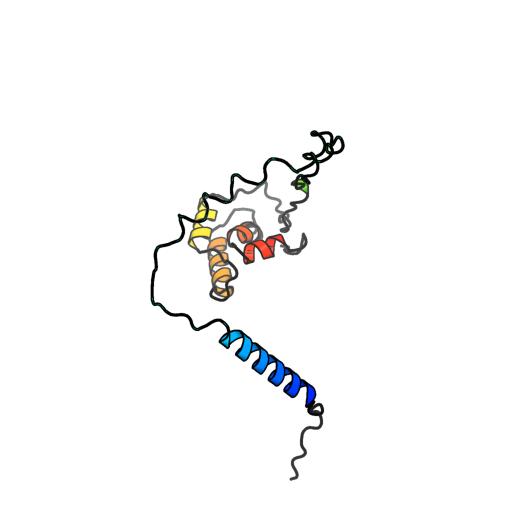784 O O . ILE A 1 96 ? -21.594 2.015 9.964 1.00 53.81 96 ILE A O 1
ATOM 788 N N . ASN A 1 97 ? -22.217 0.108 10.966 1.00 53.75 97 ASN A N 1
ATOM 789 C CA . ASN A 1 97 ? -23.152 0.706 11.924 1.00 53.75 97 ASN A CA 1
ATOM 790 C C . ASN A 1 97 ? -22.434 1.368 13.128 1.00 53.75 97 ASN A C 1
ATOM 792 O O . ASN A 1 97 ? -23.029 1.616 14.173 1.00 53.75 97 ASN A O 1
ATOM 796 N N . ALA A 1 98 ? -21.130 1.620 13.000 1.00 50.19 98 ALA A N 1
ATOM 797 C CA . ALA A 1 98 ? -20.289 2.279 13.985 1.00 50.19 98 ALA A CA 1
ATOM 798 C C . ALA A 1 98 ? -19.879 3.634 13.405 1.00 50.19 98 ALA A C 1
ATOM 800 O O . ALA A 1 98 ? -19.281 3.704 12.330 1.00 50.19 98 ALA A O 1
ATOM 801 N N . GLY A 1 99 ? -20.258 4.707 14.098 1.00 50.38 99 GLY A N 1
ATOM 802 C CA . GLY A 1 99 ? -20.011 6.078 13.671 1.00 50.38 99 GLY A CA 1
ATOM 803 C C . GLY A 1 99 ? -18.560 6.302 13.241 1.00 50.38 99 GLY A C 1
ATOM 804 O O . GLY A 1 99 ? -17.635 5.887 13.928 1.00 50.38 99 GLY A O 1
ATOM 805 N N . HIS A 1 100 ? -18.402 6.939 12.081 1.00 60.78 100 HIS A N 1
ATOM 806 C CA . HIS A 1 100 ? -17.223 7.673 11.617 1.00 60.78 100 HIS A CA 1
ATOM 807 C C . HIS A 1 100 ? -15.890 7.284 12.292 1.00 60.78 100 HIS A C 1
ATOM 809 O O . HIS A 1 100 ? -15.413 7.960 13.201 1.00 60.78 100 HIS A O 1
ATOM 815 N N . PHE A 1 101 ? -15.277 6.181 11.855 1.00 68.19 101 PHE A N 1
ATOM 816 C CA . PHE A 1 101 ? -13.983 5.768 12.392 1.00 68.19 101 PHE A CA 1
ATOM 817 C C . PHE A 1 101 ? -12.820 6.478 11.696 1.00 68.19 101 PHE A C 1
ATOM 819 O O . PHE A 1 101 ? -12.749 6.556 10.460 1.00 68.19 101 PHE A O 1
ATOM 826 N N . GLU A 1 102 ? -11.897 6.979 12.511 1.00 75.12 102 GLU A N 1
ATOM 827 C CA . GLU A 1 102 ? -10.727 7.727 12.070 1.00 75.12 102 GLU A CA 1
ATOM 828 C C . GLU A 1 102 ? -9.508 6.813 11.922 1.00 75.12 102 GLU A C 1
ATOM 830 O O . GLU A 1 102 ? -9.188 6.002 12.796 1.00 75.12 102 GLU A O 1
ATOM 835 N N . ILE A 1 103 ? -8.800 6.970 10.805 1.00 77.44 103 ILE A N 1
ATOM 836 C CA . ILE A 1 103 ? -7.507 6.330 10.590 1.00 77.44 103 ILE A CA 1
ATOM 837 C C . ILE A 1 103 ? -6.450 7.169 11.304 1.00 77.44 103 ILE A C 1
ATOM 839 O O . ILE A 1 103 ? -6.144 8.284 10.888 1.00 77.44 103 ILE A O 1
ATOM 843 N N . LYS A 1 104 ? -5.870 6.634 12.382 1.00 81.38 104 LYS A N 1
ATOM 844 C CA . LYS A 1 104 ? -4.793 7.319 13.108 1.00 81.38 104 LYS A CA 1
ATOM 845 C C . LYS A 1 104 ? -3.537 7.417 12.238 1.00 81.38 104 LYS A C 1
ATOM 847 O O . LYS A 1 104 ? -3.163 6.452 11.580 1.00 81.38 104 LYS A O 1
ATOM 852 N N . SER A 1 105 ? -2.816 8.538 12.328 1.00 81.88 105 SER A N 1
ATOM 853 C CA . SER A 1 105 ? -1.554 8.768 11.594 1.00 81.88 105 SER A CA 1
ATOM 854 C C . SER A 1 105 ? -0.522 7.645 11.785 1.00 81.88 105 SER A C 1
ATOM 856 O O . SER A 1 105 ? 0.151 7.261 10.833 1.00 81.88 105 SER A O 1
ATOM 858 N N . VAL A 1 106 ? -0.451 7.046 12.981 1.00 82.50 106 VAL A N 1
ATOM 859 C CA . VAL A 1 106 ? 0.444 5.907 13.262 1.00 82.50 106 VAL A CA 1
ATOM 860 C C . VAL A 1 106 ? 0.191 4.710 12.335 1.00 82.50 106 VAL A C 1
ATOM 862 O O . VAL A 1 106 ? 1.134 4.049 11.919 1.00 82.50 106 VAL A O 1
ATOM 865 N N . ILE A 1 107 ? -1.064 4.474 11.947 1.00 81.38 107 ILE A N 1
ATOM 866 C CA . ILE A 1 107 ? -1.459 3.376 11.057 1.00 81.38 107 ILE A CA 1
ATOM 867 C C . ILE A 1 107 ? -0.917 3.627 9.648 1.00 81.38 107 ILE A C 1
ATOM 869 O O . ILE A 1 107 ? -0.308 2.750 9.042 1.00 81.38 107 ILE A O 1
ATOM 873 N N . ILE A 1 108 ? -1.067 4.861 9.161 1.00 84.00 108 ILE A N 1
ATOM 874 C CA . ILE A 1 108 ? -0.546 5.289 7.857 1.00 84.00 108 ILE A CA 1
ATOM 875 C C . ILE A 1 108 ? 0.985 5.200 7.843 1.00 84.00 108 ILE A C 1
ATOM 877 O O . ILE A 1 108 ? 1.571 4.748 6.864 1.00 84.00 108 ILE A O 1
ATOM 881 N N . GLN A 1 109 ? 1.648 5.583 8.938 1.00 87.50 109 GLN A N 1
ATOM 882 C CA . GLN A 1 109 ? 3.103 5.469 9.059 1.00 87.50 109 GLN A CA 1
ATOM 883 C C . GLN A 1 109 ? 3.576 4.013 9.014 1.00 87.50 109 GLN A C 1
ATOM 885 O O . GLN A 1 109 ? 4.541 3.720 8.312 1.00 87.50 109 GLN A O 1
ATOM 890 N N . MET A 1 110 ? 2.893 3.099 9.712 1.00 86.81 110 MET A N 1
ATOM 891 C CA . MET A 1 110 ? 3.218 1.668 9.671 1.00 86.81 110 MET A CA 1
ATOM 892 C C . MET A 1 110 ? 3.020 1.084 8.273 1.00 86.81 110 MET A C 1
ATOM 894 O O . MET A 1 110 ? 3.869 0.334 7.800 1.00 86.81 110 MET A O 1
ATOM 898 N N . LEU A 1 111 ? 1.951 1.480 7.584 1.00 88.50 111 LEU A N 1
ATOM 899 C CA . LEU A 1 111 ? 1.694 1.056 6.213 1.00 88.50 111 LEU A CA 1
ATOM 900 C C . LEU A 1 111 ? 2.761 1.572 5.236 1.00 88.50 111 LEU A C 1
ATOM 902 O O . LEU A 1 111 ? 3.249 0.823 4.397 1.00 88.50 111 LEU A O 1
ATOM 906 N N . ASN A 1 112 ? 3.189 2.825 5.387 1.00 87.94 112 ASN A N 1
ATOM 907 C CA . ASN A 1 112 ? 4.284 3.376 4.591 1.00 87.94 112 ASN A CA 1
ATOM 908 C C . ASN A 1 112 ? 5.616 2.663 4.877 1.00 87.94 112 ASN A C 1
ATOM 910 O O . ASN A 1 112 ? 6.389 2.422 3.952 1.00 87.94 112 ASN A O 1
ATOM 914 N N . ALA A 1 113 ? 5.880 2.303 6.138 1.00 89.56 113 ALA A N 1
ATOM 915 C CA . ALA A 1 113 ? 7.080 1.567 6.535 1.00 89.56 113 ALA A CA 1
ATOM 916 C C . ALA A 1 113 ? 7.097 0.123 6.005 1.00 89.56 113 ALA A C 1
ATOM 918 O O . ALA A 1 113 ? 8.164 -0.393 5.682 1.00 89.56 113 ALA A O 1
ATOM 919 N N . ALA A 1 114 ? 5.927 -0.507 5.881 1.00 88.75 114 ALA A N 1
ATOM 920 C CA . ALA A 1 114 ? 5.759 -1.816 5.251 1.00 88.75 114 ALA A CA 1
ATOM 921 C C . ALA A 1 114 ? 6.029 -1.805 3.735 1.00 88.75 114 ALA A C 1
ATOM 923 O O . ALA A 1 114 ? 6.311 -2.849 3.150 1.00 88.75 114 ALA A O 1
ATOM 924 N N . GLY A 1 115 ? 6.007 -0.621 3.122 1.00 92.06 115 GLY A N 1
ATOM 925 C CA . GLY A 1 115 ? 6.269 -0.417 1.707 1.00 92.06 115 GLY A CA 1
ATOM 926 C C . GLY A 1 115 ? 4.989 -0.310 0.883 1.00 92.06 11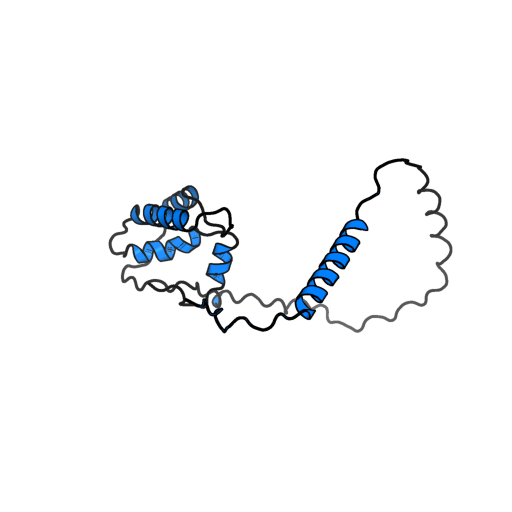5 GLY A C 1
ATOM 927 O O . GLY A 1 115 ? 3.994 -0.987 1.128 1.00 92.06 115 GLY A O 1
ATOM 928 N N . GLN A 1 116 ? 5.031 0.568 -0.119 1.00 95.38 116 GLN A N 1
ATOM 929 C CA . GLN A 1 116 ? 3.935 0.765 -1.063 1.00 95.38 116 GLN A CA 1
ATOM 930 C C . GLN A 1 116 ? 4.211 0.058 -2.388 1.00 95.38 116 GLN A C 1
ATOM 932 O O . GLN A 1 116 ? 5.313 0.155 -2.940 1.00 95.38 116 GLN A O 1
ATOM 937 N N . PHE A 1 117 ? 3.177 -0.554 -2.955 1.00 97.00 117 PHE A N 1
ATOM 938 C CA . PHE A 1 117 ? 3.247 -1.225 -4.246 1.00 97.00 117 PHE A CA 1
ATOM 939 C C . PHE A 1 117 ? 3.024 -0.243 -5.394 1.00 97.00 117 PHE A C 1
ATOM 941 O O . PHE A 1 117 ? 1.968 0.384 -5.498 1.00 97.00 117 PHE A O 1
ATOM 948 N N . GLY A 1 118 ? 4.024 -0.100 -6.264 1.00 96.56 118 GLY A N 1
ATOM 949 C CA . GLY A 1 118 ? 3.969 0.784 -7.427 1.00 96.56 118 GLY A CA 1
ATOM 950 C C . GLY A 1 118 ? 3.444 0.125 -8.700 1.00 96.56 118 GLY A C 1
ATOM 951 O O . GLY A 1 118 ? 3.126 0.827 -9.665 1.00 96.56 118 GLY A O 1
ATOM 952 N N . GLY A 1 119 ? 3.342 -1.206 -8.726 1.00 95.81 119 GLY A N 1
ATOM 953 C CA . GLY A 1 119 ? 2.967 -1.964 -9.919 1.00 95.81 119 GLY A CA 1
ATOM 954 C C . GLY A 1 119 ? 4.123 -2.122 -10.910 1.00 95.81 119 GLY A C 1
ATOM 955 O O . GLY A 1 119 ? 3.902 -2.129 -12.126 1.00 95.81 119 GLY A O 1
ATOM 956 N N . LEU A 1 120 ? 5.366 -2.185 -10.420 1.00 96.31 120 LEU A N 1
ATOM 957 C CA . LEU A 1 120 ? 6.532 -2.494 -11.249 1.00 96.31 120 LEU A CA 1
ATOM 958 C C . LEU A 1 120 ? 6.695 -4.010 -11.424 1.00 96.31 120 LEU A C 1
ATOM 960 O O . LEU A 1 120 ? 6.380 -4.788 -10.535 1.00 96.31 120 LEU A O 1
ATOM 964 N N . LEU A 1 121 ? 7.279 -4.433 -12.551 1.00 94.31 121 LEU A N 1
ATOM 965 C CA . LEU A 1 121 ? 7.576 -5.852 -12.819 1.00 94.31 121 LEU A CA 1
ATOM 966 C C . LEU A 1 121 ? 8.600 -6.460 -11.845 1.00 94.31 121 LEU A C 1
ATOM 968 O O . LEU A 1 121 ? 8.710 -7.676 -11.754 1.00 94.31 121 LEU A O 1
ATOM 972 N N . SER A 1 122 ? 9.381 -5.615 -11.171 1.00 96.25 122 SER A N 1
ATOM 973 C CA . SER A 1 122 ? 10.356 -6.017 -10.156 1.00 96.25 122 SER A CA 1
ATOM 974 C C . SER A 1 122 ? 9.749 -6.179 -8.763 1.00 96.25 122 SER A C 1
ATOM 976 O O . SER A 1 122 ? 10.428 -6.676 -7.873 1.00 96.25 122 SER A O 1
ATOM 978 N N . GLU A 1 123 ? 8.526 -5.693 -8.547 1.00 96.69 123 GLU A N 1
ATOM 979 C CA . GLU A 1 123 ? 7.834 -5.790 -7.264 1.00 96.69 123 GLU A CA 1
ATOM 980 C C . GLU A 1 123 ? 6.997 -7.072 -7.216 1.00 96.69 123 GLU A C 1
ATOM 982 O O . GLU A 1 123 ? 6.391 -7.476 -8.210 1.00 96.69 123 GLU A O 1
ATOM 987 N N . ASP A 1 124 ? 6.935 -7.701 -6.044 1.00 96.25 124 ASP A N 1
ATOM 988 C CA . ASP A 1 124 ? 6.124 -8.894 -5.818 1.00 96.25 124 ASP A CA 1
ATOM 989 C C . ASP A 1 124 ? 4.766 -8.508 -5.213 1.00 96.25 124 ASP A C 1
ATOM 991 O O . ASP A 1 124 ? 4.671 -8.064 -4.067 1.00 96.25 124 ASP A O 1
ATOM 995 N N . SER A 1 125 ? 3.703 -8.694 -5.998 1.00 95.00 125 SER A N 1
ATOM 996 C CA . SER A 1 125 ? 2.325 -8.416 -5.576 1.00 95.00 125 SER A CA 1
ATOM 997 C C . SER A 1 125 ? 1.832 -9.336 -4.453 1.00 95.00 125 SER A C 1
ATOM 999 O O . SER A 1 125 ? 1.055 -8.890 -3.608 1.00 95.00 125 SER A O 1
ATOM 1001 N N . HIS A 1 126 ? 2.294 -10.590 -4.394 1.00 95.25 126 HIS A N 1
ATOM 1002 C CA . HIS A 1 126 ? 1.905 -11.521 -3.334 1.00 95.25 126 HIS A CA 1
ATOM 1003 C C . HIS A 1 126 ? 2.566 -11.150 -2.013 1.00 95.25 126 HIS A C 1
ATOM 1005 O O . HIS A 1 126 ? 1.911 -11.174 -0.971 1.00 95.25 126 HIS A O 1
ATOM 1011 N N . LEU A 1 127 ? 3.850 -10.782 -2.059 1.00 96.19 127 LEU A N 1
ATOM 1012 C CA . LEU A 1 127 ? 4.556 -10.293 -0.880 1.00 96.19 127 LEU A CA 1
ATOM 1013 C C . LEU A 1 127 ? 3.896 -9.019 -0.347 1.00 96.19 127 LEU A C 1
ATOM 1015 O O . LEU A 1 127 ? 3.615 -8.949 0.846 1.00 96.19 127 LEU A O 1
ATOM 1019 N N . HIS A 1 128 ? 3.575 -8.067 -1.232 1.00 96.00 128 HIS A N 1
ATOM 1020 C CA . HIS A 1 128 ? 2.855 -6.849 -0.852 1.00 96.00 128 HIS A CA 1
ATOM 1021 C C . HIS A 1 128 ? 1.533 -7.159 -0.152 1.00 96.00 128 HIS A C 1
ATOM 1023 O O . HIS A 1 128 ? 1.290 -6.661 0.943 1.00 96.00 128 HIS A O 1
ATOM 1029 N N . LEU A 1 129 ? 0.694 -8.014 -0.749 1.00 95.44 129 LEU A N 1
ATOM 1030 C CA . LEU A 1 129 ? -0.605 -8.361 -0.173 1.00 95.44 129 LEU A CA 1
ATOM 1031 C C . LEU A 1 129 ? -0.455 -9.027 1.199 1.00 95.44 129 LEU A C 1
ATOM 1033 O O . LEU A 1 129 ? -1.187 -8.691 2.125 1.00 95.44 129 LEU A O 1
ATOM 1037 N N . LYS A 1 130 ? 0.512 -9.938 1.351 1.00 95.50 130 LYS A N 1
ATOM 1038 C CA . LYS A 1 130 ? 0.783 -10.590 2.634 1.00 95.50 130 LYS A CA 1
ATOM 1039 C C . LYS A 1 130 ? 1.172 -9.569 3.705 1.00 95.50 130 LYS A C 1
ATOM 1041 O O . LYS A 1 130 ? 0.565 -9.553 4.771 1.00 95.50 130 LYS A O 1
ATOM 1046 N N . THR A 1 131 ? 2.146 -8.707 3.417 1.00 94.56 131 THR A N 1
ATOM 1047 C CA . THR A 1 131 ? 2.608 -7.688 4.370 1.00 94.56 131 THR A CA 1
ATOM 1048 C C . THR A 1 131 ? 1.500 -6.684 4.692 1.00 94.56 131 THR A C 1
ATOM 1050 O O . THR A 1 131 ? 1.321 -6.307 5.846 1.00 94.56 131 THR A O 1
ATOM 1053 N N . PHE A 1 132 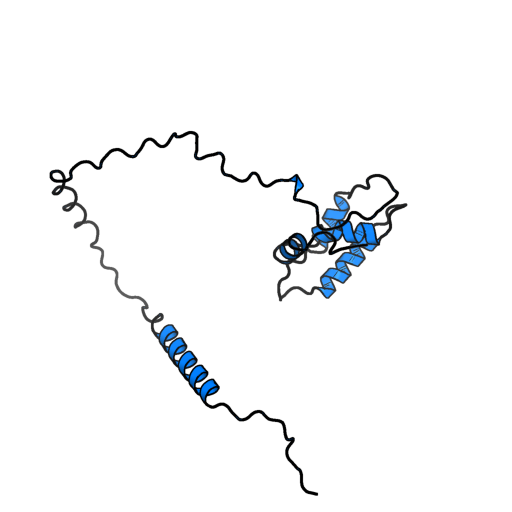? 0.705 -6.292 3.697 1.00 94.19 132 PHE A N 1
ATOM 1054 C CA . PHE A 1 132 ? -0.455 -5.428 3.884 1.00 94.19 132 PHE A CA 1
ATOM 1055 C C . PHE A 1 132 ? -1.482 -6.024 4.859 1.00 94.19 132 PHE A C 1
ATOM 1057 O O . PHE A 1 132 ? -1.948 -5.325 5.762 1.00 94.19 132 PHE A O 1
ATOM 1064 N N . LEU A 1 133 ? -1.816 -7.308 4.700 1.00 93.50 133 LEU A N 1
ATOM 1065 C CA . LEU A 1 133 ? -2.754 -8.000 5.584 1.00 93.50 133 LEU A CA 1
ATOM 1066 C C . LEU A 1 133 ? -2.195 -8.129 7.006 1.00 93.50 133 LEU A C 1
ATOM 1068 O O . LEU A 1 133 ? -2.907 -7.814 7.953 1.00 93.50 133 LEU A O 1
ATOM 1072 N N . GLU A 1 134 ? -0.912 -8.470 7.162 1.00 92.50 134 GLU A N 1
ATOM 1073 C CA . GLU A 1 134 ? -0.241 -8.521 8.473 1.00 92.50 134 GLU A CA 1
ATOM 1074 C C . GLU A 1 134 ? -0.286 -7.165 9.199 1.00 92.50 134 GLU A C 1
ATOM 1076 O O . GLU A 1 134 ? -0.524 -7.101 10.407 1.00 92.50 134 GLU A O 1
ATOM 1081 N N . VAL A 1 135 ? -0.098 -6.065 8.462 1.00 90.31 135 VAL A N 1
ATOM 1082 C CA . VAL A 1 135 ? -0.231 -4.707 9.003 1.00 90.31 135 VAL A CA 1
ATOM 1083 C C . VAL A 1 135 ? -1.677 -4.430 9.410 1.00 90.31 135 VAL A C 1
ATOM 1085 O O . VAL A 1 135 ? -1.903 -3.947 10.517 1.00 90.31 135 VAL A O 1
ATOM 1088 N N . CYS A 1 136 ? -2.662 -4.760 8.573 1.00 89.38 136 CYS A N 1
ATOM 1089 C CA . CYS A 1 136 ? -4.077 -4.542 8.890 1.00 89.38 136 CYS A CA 1
ATOM 1090 C C . CYS A 1 136 ? -4.537 -5.342 10.114 1.00 89.38 136 CYS A C 1
ATOM 1092 O O . CYS A 1 136 ? -5.230 -4.792 10.968 1.00 89.38 136 CYS A O 1
ATOM 1094 N N . ASP A 1 137 ? -4.093 -6.591 10.243 1.00 89.00 137 ASP A N 1
ATOM 1095 C CA . ASP A 1 137 ? -4.434 -7.474 11.363 1.00 89.00 137 ASP A CA 1
ATOM 1096 C C . ASP A 1 137 ? -3.870 -6.983 12.705 1.00 89.00 137 ASP A C 1
ATOM 1098 O O . ASP A 1 137 ? -4.382 -7.338 13.768 1.00 89.00 137 ASP A O 1
ATOM 1102 N N . SER A 1 138 ? -2.856 -6.109 12.683 1.00 86.19 138 SER A N 1
ATOM 1103 C CA . SER A 1 138 ? -2.349 -5.451 13.894 1.00 86.19 138 SER A CA 1
ATOM 1104 C C . SER A 1 138 ? -3.304 -4.389 14.461 1.00 86.19 138 SER A C 1
ATOM 1106 O O . SER A 1 138 ? -3.160 -3.983 15.619 1.00 86.19 138 SER A O 1
ATOM 1108 N N . PHE A 1 139 ? -4.306 -3.956 13.686 1.00 80.62 139 PHE A N 1
ATOM 1109 C CA . PHE A 1 139 ? -5.269 -2.935 14.090 1.00 80.62 139 PHE A CA 1
ATOM 1110 C C . PHE A 1 139 ? -6.646 -3.541 14.335 1.00 80.62 139 PHE A C 1
ATOM 1112 O O . PHE A 1 139 ? -7.449 -3.725 13.425 1.00 80.62 139 PHE A O 1
ATOM 1119 N N . VAL A 1 140 ? -6.968 -3.768 15.606 1.00 79.94 140 VAL A N 1
ATOM 1120 C CA . VAL A 1 140 ? -8.327 -4.135 16.012 1.00 79.94 140 VAL A CA 1
ATOM 1121 C C . VAL A 1 140 ? -9.041 -2.888 16.516 1.00 79.94 140 VAL A C 1
ATOM 1123 O O . VAL A 1 140 ? -8.706 -2.352 17.574 1.00 79.94 140 VAL A O 1
ATOM 1126 N N . ILE A 1 141 ? -10.035 -2.421 15.759 1.00 80.56 141 ILE A N 1
ATOM 1127 C CA . ILE A 1 141 ? -10.925 -1.340 16.192 1.00 80.56 141 ILE A CA 1
ATOM 1128 C C . ILE A 1 141 ? -12.244 -1.972 16.661 1.00 80.56 141 ILE A C 1
ATOM 1130 O O . ILE A 1 141 ? -12.925 -2.611 15.856 1.00 80.56 141 ILE A O 1
ATOM 1134 N N . PRO A 1 142 ? -12.630 -1.819 17.944 1.00 82.25 142 PRO A N 1
ATOM 1135 C CA . PRO A 1 142 ? -13.878 -2.378 18.453 1.00 82.25 142 PRO A CA 1
ATOM 1136 C C . PRO A 1 142 ? -15.088 -1.938 17.620 1.00 82.25 142 PRO A C 1
ATOM 1138 O O . PRO A 1 142 ? -15.278 -0.749 17.374 1.00 82.25 142 PRO A O 1
ATOM 1141 N N . GLY A 1 143 ? -15.913 -2.900 17.203 1.00 82.38 143 GLY A N 1
ATOM 1142 C CA . GLY A 1 143 ? -17.129 -2.639 16.425 1.00 82.38 143 GLY A CA 1
ATOM 1143 C C . GLY A 1 143 ? -16.917 -2.440 14.921 1.00 82.38 143 GLY A C 1
ATOM 1144 O O . GLY A 1 143 ? -17.888 -2.161 14.221 1.00 82.38 143 GLY A O 1
ATOM 1145 N N . ILE A 1 144 ? -15.691 -2.604 14.412 1.00 81.75 144 ILE A N 1
ATOM 1146 C CA . ILE A 1 144 ? -15.382 -2.495 12.981 1.00 81.75 144 ILE A CA 1
ATOM 1147 C C . ILE A 1 144 ? -14.862 -3.838 12.466 1.00 81.75 144 ILE A C 1
ATOM 1149 O O . ILE A 1 144 ? -13.933 -4.391 13.059 1.00 81.75 144 ILE A O 1
ATOM 1153 N N . PRO A 1 145 ? -15.427 -4.380 11.373 1.00 85.88 145 PRO A N 1
ATOM 1154 C CA . PRO A 1 145 ? -14.900 -5.596 10.770 1.00 85.88 145 PRO A CA 1
ATOM 1155 C C . PRO A 1 145 ? -13.502 -5.349 10.185 1.00 85.88 145 PRO A C 1
ATOM 1157 O O . PRO A 1 145 ? -13.254 -4.303 9.587 1.00 85.88 145 PRO A O 1
ATOM 1160 N N . SER A 1 146 ? -12.594 -6.322 10.333 1.00 85.69 146 SER A N 1
ATOM 1161 C CA . SER A 1 146 ? -11.208 -6.212 9.833 1.00 85.69 146 SER A CA 1
ATOM 1162 C C . SER A 1 146 ? -11.165 -5.899 8.334 1.00 85.69 146 SER A C 1
ATOM 1164 O O . SER A 1 146 ? -10.434 -5.018 7.894 1.00 85.69 146 SER A O 1
ATOM 1166 N N . GLU A 1 147 ? -12.051 -6.524 7.560 1.00 87.62 147 GLU A N 1
ATOM 1167 C CA . GLU A 1 147 ? -12.203 -6.284 6.124 1.00 87.62 147 GLU A CA 1
ATOM 1168 C C . GLU A 1 147 ? -12.508 -4.818 5.788 1.00 87.62 147 GLU A C 1
ATOM 1170 O O . GLU A 1 147 ? -11.934 -4.258 4.858 1.00 87.62 147 GLU A O 1
ATOM 1175 N N . ALA A 1 148 ? -13.320 -4.134 6.596 1.00 85.38 148 ALA A N 1
ATOM 1176 C CA . ALA A 1 148 ? -13.584 -2.716 6.390 1.00 85.38 148 ALA A CA 1
ATOM 1177 C C . ALA A 1 148 ? -12.343 -1.842 6.624 1.00 85.38 148 ALA A C 1
ATOM 1179 O O . ALA A 1 148 ? -12.164 -0.822 5.953 1.00 85.38 148 ALA A O 1
ATOM 1180 N N . ILE A 1 149 ? -11.485 -2.234 7.570 1.00 85.81 149 ILE A N 1
ATOM 1181 C CA . ILE A 1 149 ? -10.196 -1.577 7.796 1.00 85.81 149 ILE A CA 1
ATOM 1182 C C . ILE A 1 149 ? -9.297 -1.832 6.587 1.00 85.81 149 ILE A C 1
ATOM 1184 O O . ILE A 1 149 ? -8.781 -0.876 6.018 1.00 85.81 149 ILE A O 1
ATOM 1188 N N . GLN A 1 150 ? -9.174 -3.085 6.144 1.00 90.31 150 GLN A N 1
ATOM 1189 C CA . GLN A 1 150 ? -8.376 -3.464 4.978 1.00 90.31 150 GLN A CA 1
ATOM 1190 C C . GLN A 1 150 ? -8.805 -2.681 3.732 1.00 90.31 150 GLN A C 1
ATOM 1192 O O . GLN A 1 150 ? -7.999 -1.976 3.132 1.00 90.31 150 GLN A O 1
ATOM 1197 N N . ILE A 1 151 ? -10.091 -2.694 3.391 1.00 89.12 151 ILE A N 1
ATOM 1198 C CA . ILE A 1 151 ? -10.626 -1.968 2.236 1.00 89.12 151 ILE A CA 1
ATOM 1199 C C . ILE A 1 151 ? -10.286 -0.473 2.311 1.00 89.12 151 ILE A C 1
ATOM 1201 O O . ILE A 1 151 ? -9.812 0.107 1.335 1.00 89.12 151 ILE A O 1
ATOM 1205 N N . LYS A 1 152 ? -10.451 0.157 3.481 1.00 87.12 152 LYS A N 1
ATOM 1206 C CA . LYS A 1 152 ? -10.159 1.589 3.648 1.00 87.12 152 LYS A CA 1
ATOM 1207 C C . LYS A 1 152 ? -8.658 1.904 3.629 1.00 87.12 152 LYS A C 1
ATOM 1209 O O . LYS A 1 152 ? -8.283 3.008 3.242 1.00 87.12 152 LYS A O 1
ATOM 1214 N N . MET A 1 153 ? -7.802 0.967 4.039 1.00 88.25 153 MET A N 1
ATOM 1215 C CA . MET A 1 153 ? -6.341 1.131 4.054 1.00 88.25 153 MET A CA 1
ATOM 1216 C C . MET A 1 153 ? -5.690 0.822 2.707 1.00 88.25 153 MET A C 1
ATOM 1218 O O . MET A 1 153 ? -4.631 1.369 2.402 1.00 88.25 153 MET A O 1
ATOM 1222 N N . PHE A 1 154 ? -6.308 -0.031 1.891 1.00 91.69 154 PHE A N 1
ATOM 1223 C CA . PHE A 1 154 ? -5.725 -0.517 0.645 1.00 91.69 154 PHE A CA 1
ATOM 1224 C C . PHE A 1 154 ? -5.224 0.598 -0.294 1.00 91.69 154 PHE A C 1
ATOM 1226 O O . PHE A 1 154 ? -4.087 0.477 -0.759 1.00 91.69 154 PHE A O 1
ATOM 1233 N N . PRO A 1 155 ? -5.944 1.723 -0.511 1.00 91.62 155 PRO A N 1
ATOM 1234 C CA . PRO A 1 155 ? -5.452 2.821 -1.348 1.00 91.62 155 PRO A CA 1
ATOM 1235 C C . PRO A 1 155 ? -4.123 3.415 -0.879 1.00 91.62 155 PRO A C 1
ATOM 1237 O O . PRO A 1 155 ? -3.299 3.809 -1.699 1.00 91.62 155 PRO A O 1
ATOM 1240 N N . PHE A 1 156 ? -3.897 3.459 0.436 1.00 91.25 156 PHE A N 1
ATOM 1241 C CA . PHE A 1 156 ? -2.673 3.997 1.028 1.00 91.25 156 PHE A CA 1
ATOM 1242 C C . PHE A 1 156 ? -1.482 3.041 0.869 1.00 91.25 156 PHE A C 1
ATOM 1244 O O . PHE A 1 156 ? -0.334 3.470 0.963 1.00 91.25 156 PHE A O 1
ATOM 1251 N N . SER A 1 157 ? -1.743 1.760 0.587 1.00 93.69 157 SER A N 1
ATOM 1252 C CA . SER A 1 157 ? -0.711 0.758 0.301 1.00 93.69 157 SER A CA 1
ATOM 1253 C C . SER A 1 157 ? -0.189 0.830 -1.140 1.00 93.69 157 SER A C 1
ATOM 1255 O O . SER A 1 157 ? 0.789 0.163 -1.475 1.00 93.69 157 SER A O 1
ATOM 1257 N N . LEU A 1 158 ? -0.833 1.614 -2.012 1.00 95.38 158 LEU A N 1
ATOM 1258 C CA . LEU A 1 158 ? -0.502 1.704 -3.431 1.00 95.38 158 LEU A CA 1
ATOM 1259 C C . LEU A 1 158 ? 0.168 3.035 -3.776 1.00 95.38 158 LEU A C 1
ATOM 1261 O O . LEU A 1 158 ? -0.091 4.069 -3.164 1.00 95.38 158 LEU A O 1
ATOM 1265 N N . ARG A 1 159 ? 0.976 3.015 -4.834 1.00 95.69 159 ARG A N 1
ATOM 1266 C CA . ARG A 1 159 ? 1.557 4.204 -5.472 1.00 95.69 159 ARG A CA 1
ATOM 1267 C C . ARG A 1 159 ? 1.603 4.035 -6.991 1.00 95.69 159 ARG A C 1
ATOM 1269 O O . ARG A 1 159 ? 1.237 2.990 -7.534 1.00 95.69 159 ARG A O 1
ATOM 1276 N N . ASP A 1 160 ? 2.051 5.070 -7.691 1.00 96.19 160 ASP A N 1
ATOM 1277 C CA . ASP A 1 160 ? 2.386 5.043 -9.118 1.00 96.19 160 ASP A CA 1
ATOM 1278 C C . ASP A 1 160 ? 1.313 4.395 -10.019 1.00 96.19 160 ASP A C 1
ATOM 1280 O O . ASP A 1 160 ? 0.204 4.917 -10.159 1.00 96.19 160 ASP A O 1
ATOM 1284 N N . LYS A 1 161 ? 1.640 3.283 -10.693 1.00 95.81 161 LYS A N 1
ATOM 1285 C CA . LYS A 1 161 ? 0.741 2.633 -11.655 1.00 95.81 161 LYS A CA 1
ATOM 1286 C C . LYS A 1 161 ? -0.388 1.889 -10.955 1.00 95.81 161 LYS A C 1
ATOM 1288 O O . LYS A 1 161 ? -1.499 1.891 -11.475 1.00 95.81 161 LYS A O 1
ATOM 1293 N N . ALA A 1 162 ? -0.116 1.288 -9.799 1.00 95.88 162 ALA A N 1
ATOM 1294 C CA . ALA A 1 162 ? -1.125 0.568 -9.031 1.00 95.88 162 ALA A CA 1
ATOM 1295 C C . ALA A 1 162 ? -2.193 1.522 -8.476 1.00 95.88 162 ALA A C 1
ATOM 1297 O O . ALA A 1 162 ? -3.384 1.248 -8.593 1.00 95.88 162 ALA A O 1
ATOM 1298 N N . GLN A 1 163 ? -1.786 2.687 -7.966 1.00 94.94 163 GLN A N 1
ATOM 1299 C CA . GLN A 1 163 ? -2.733 3.703 -7.500 1.00 94.94 163 GLN A CA 1
ATOM 1300 C C . GLN A 1 163 ? -3.572 4.273 -8.653 1.00 94.94 163 GLN A C 1
ATOM 1302 O O . GLN A 1 163 ? -4.786 4.408 -8.533 1.00 94.94 163 GLN A O 1
ATOM 1307 N N . LYS A 1 164 ? -2.947 4.549 -9.807 1.00 94.06 164 LYS A N 1
ATOM 1308 C CA . LYS A 1 164 ? -3.678 4.971 -11.015 1.00 94.06 164 LYS A CA 1
ATOM 1309 C C . LYS A 1 164 ? -4.663 3.911 -11.498 1.00 94.06 164 LYS A C 1
ATOM 1311 O O . LYS A 1 164 ? -5.739 4.266 -11.953 1.00 94.06 164 LYS A O 1
ATOM 1316 N N . TRP A 1 165 ? -4.296 2.631 -11.426 1.00 93.94 165 TRP A N 1
ATOM 1317 C CA . TRP A 1 165 ? -5.198 1.532 -11.761 1.00 93.94 165 TRP A CA 1
ATOM 1318 C C . TRP A 1 165 ? -6.427 1.527 -10.850 1.00 93.94 165 TRP A C 1
ATOM 1320 O O . TRP A 1 165 ? -7.537 1.479 -11.369 1.00 93.94 165 TRP A O 1
ATOM 1330 N N . LEU A 1 166 ? -6.230 1.657 -9.534 1.00 91.56 166 LEU A N 1
ATOM 1331 C CA . LEU A 1 166 ? -7.326 1.687 -8.565 1.00 91.56 166 LEU A CA 1
ATOM 1332 C C . LEU A 1 166 ? -8.305 2.839 -8.844 1.00 91.56 166 LEU A C 1
ATOM 1334 O O . LEU A 1 166 ? -9.506 2.608 -8.879 1.00 91.56 166 LEU A O 1
ATOM 1338 N N . ASN A 1 167 ? -7.790 4.040 -9.126 1.00 88.00 167 ASN A N 1
ATOM 1339 C CA . ASN A 1 167 ? -8.596 5.235 -9.423 1.00 88.00 167 ASN A CA 1
ATOM 1340 C C . ASN A 1 167 ? -9.317 5.195 -10.786 1.00 88.00 167 ASN A C 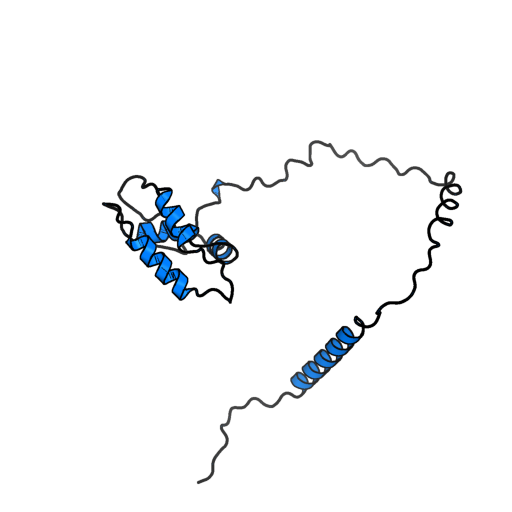1
ATOM 1342 O O . ASN A 1 167 ? -10.097 6.090 -11.091 1.00 88.00 167 ASN A O 1
ATOM 1346 N N . ASN A 1 168 ? -8.983 4.230 -11.647 1.00 88.00 168 ASN A N 1
ATOM 1347 C CA . ASN A 1 168 ? -9.601 4.062 -12.963 1.00 88.00 168 ASN A CA 1
ATOM 1348 C C . ASN A 1 168 ? -10.633 2.923 -12.974 1.00 88.00 168 ASN A C 1
ATOM 1350 O O . ASN A 1 168 ? -11.180 2.610 -14.036 1.00 88.00 168 ASN A O 1
ATOM 1354 N N . LEU A 1 169 ? -10.860 2.253 -11.840 1.00 84.00 169 LEU A N 1
ATOM 1355 C CA . LEU A 1 169 ? -11.898 1.236 -11.744 1.00 84.00 169 LEU A CA 1
ATOM 1356 C C . LEU A 1 169 ? -13.278 1.904 -11.783 1.00 84.00 169 LEU A C 1
ATOM 1358 O O . LEU A 1 169 ? -13.452 2.978 -11.221 1.00 84.00 169 LEU A O 1
ATOM 1362 N N . PRO A 1 170 ? -14.285 1.287 -12.418 1.00 77.56 170 PRO A N 1
ATOM 1363 C CA . PRO A 1 170 ? -15.648 1.775 -12.298 1.00 77.56 170 PRO A CA 1
ATOM 1364 C C . PRO A 1 170 ? -16.120 1.671 -10.843 1.00 77.56 170 PRO A C 1
ATOM 1366 O O . PRO A 1 170 ? -15.832 0.689 -10.150 1.00 77.56 170 PRO A O 1
ATOM 1369 N N . THR A 1 171 ? -16.871 2.670 -10.390 1.00 69.19 171 THR A N 1
ATOM 1370 C CA . THR A 1 171 ? -17.373 2.757 -9.016 1.00 69.19 171 THR A CA 1
ATOM 1371 C C . THR A 1 171 ? -18.140 1.494 -8.617 1.00 69.19 171 THR A C 1
ATOM 1373 O O . THR A 1 171 ? -19.014 1.030 -9.351 1.00 69.19 171 THR A O 1
ATOM 1376 N N . GLY A 1 172 ? -17.807 0.923 -7.454 1.00 64.00 172 GLY A N 1
ATOM 1377 C CA . GLY A 1 172 ? -18.395 -0.334 -6.977 1.00 64.00 172 GLY A CA 1
ATOM 1378 C C . GLY A 1 172 ? -17.685 -1.602 -7.464 1.00 64.00 172 GLY A C 1
ATOM 1379 O O . GLY A 1 172 ? -18.189 -2.696 -7.237 1.00 64.00 172 GLY A O 1
ATOM 1380 N N . SER A 1 173 ? -16.514 -1.484 -8.100 1.00 66.94 173 SER A N 1
ATOM 1381 C CA . SER A 1 173 ? -15.686 -2.650 -8.459 1.00 66.94 173 SER A CA 1
ATOM 1382 C C . SER A 1 173 ? -15.049 -3.340 -7.251 1.00 66.94 173 SER A C 1
ATOM 1384 O O . SER A 1 173 ? -14.704 -4.516 -7.336 1.00 66.94 173 SER A O 1
ATOM 1386 N N . VAL A 1 174 ? -14.862 -2.615 -6.145 1.00 64.31 174 VAL A N 1
ATOM 1387 C CA . VAL A 1 174 ? -14.309 -3.146 -4.894 1.00 64.31 174 VAL A CA 1
ATOM 1388 C C . VAL A 1 174 ? -15.396 -3.059 -3.830 1.00 64.31 174 VAL A C 1
ATOM 1390 O O . VAL A 1 174 ? -15.702 -1.976 -3.326 1.00 64.31 174 VAL A O 1
ATOM 1393 N N . THR A 1 175 ? -16.011 -4.200 -3.533 1.00 63.44 175 THR A N 1
ATOM 1394 C CA . THR A 1 175 ? -17.035 -4.349 -2.494 1.00 63.44 175 THR A CA 1
ATOM 1395 C C . THR A 1 175 ? -16.482 -5.146 -1.315 1.00 63.44 175 THR A C 1
ATOM 1397 O O . THR A 1 175 ? -15.586 -5.968 -1.498 1.00 63.44 175 THR A O 1
ATOM 1400 N N . SER A 1 176 ? -17.020 -4.868 -0.125 1.00 54.09 176 SER A N 1
ATOM 1401 C CA . SER A 1 176 ? -16.890 -5.716 1.070 1.00 54.09 176 SER A CA 1
ATOM 1402 C C . SER A 1 176 ? -17.796 -6.941 0.993 1.00 54.09 176 SER A C 1
ATOM 1404 O O . SER A 1 176 ? -18.669 -6.973 0.092 1.00 54.09 176 SER A O 1
#

Secondary structure (DSSP, 8-state):
------S------HHHHHHHHHHHHHHHHHHHTT------------SSSSSSSSSS-SS--PPPPPPP---TTSSSS-S----GGG---SBPPP--SS------HHHHHHHHHH--B---TTS-HHHHHHHHHHHHHT---TTS-HHHHHHHHGGGGB-HHHHHHHTTSPTTSB--

Foldseek 3Di:
DDDDDPPDDDPDDVVVVVVVVVVVVVVVVVVVVPDDDDDDDDDDDPDPPPVPPPPPPPPDDDDDDDDPDDPPPPPPPPPPPPPVVVQPQLEDQAPQPDPDDDDDPVLLVQLVVLPAAQPDPPDDPVSLVVSLLVSLVVDDDPRDDSVSSSSVCVLSNYDHPRNVVSSPDHRPPDYD

pLDDT: mean 70.71, std 18.73, range [33.91, 97.0]

Sequence (176 aa):
MRNSPPANLEPYDPEIERTYKHRRRRQKRRSQSVGTASMADIPDNHEREQRERIEVNRDNQVPPPPPPDLDENKAIMEFEVPDLNKQTSDIAPPTINAGHFEIKSVIIQMLNAAGQFGGLLSEDSHLHLKTFLEVCDSFVIPGIPSEAIQIKMFPFSLRDKAQKWLNNLPTGSVTS

Organism: NCBI:txid499986